Protein AF-A0A2V8H5F5-F1 (afdb_monomer_lite)

Radius of gyration: 16.52 Å; chains: 1; bounding box: 40×26×50 Å

Sequence (116 aa):
RPRSVADLPIEKKARYLATLPTVSDTIAARALINYHLERQRPMMGAFLDSLGITHENGLISDEAVSKPDEGKLERAAAALVTKFPPDDVSLYFATLVSQDPDTWGALAELPQTSAR

pLDDT: mean 90.09, std 10.97, range [44.81, 97.75]

Structure (mmCIF, N/CA/C/O backbone):
data_AF-A0A2V8H5F5-F1
#
_entry.id   AF-A0A2V8H5F5-F1
#
loop_
_atom_site.group_PDB
_atom_site.id
_atom_site.type_symbol
_atom_site.label_atom_id
_atom_site.label_alt_id
_atom_site.label_comp_id
_atom_site.label_asym_id
_atom_site.label_entity_id
_atom_site.label_seq_id
_atom_site.pdbx_PDB_ins_code
_atom_site.Cartn_x
_atom_site.Cartn_y
_atom_site.Cartn_z
_atom_site.occupancy
_atom_site.B_iso_or_equiv
_atom_site.auth_seq_id
_atom_site.auth_comp_id
_atom_site.auth_asym_id
_atom_site.auth_atom_id
_atom_site.pdbx_PDB_model_num
ATOM 1 N N . ARG A 1 1 ? 25.109 2.195 -32.505 1.00 45.50 1 ARG A N 1
ATOM 2 C CA . ARG A 1 1 ? 23.804 2.883 -32.334 1.00 45.50 1 ARG A CA 1
ATOM 3 C C . ARG A 1 1 ? 23.281 2.562 -30.941 1.00 45.50 1 ARG A C 1
ATOM 5 O O . ARG A 1 1 ? 23.157 1.372 -30.662 1.00 45.50 1 ARG A O 1
ATOM 12 N N . PRO A 1 2 ? 23.016 3.551 -30.074 1.00 49.09 2 PRO A N 1
ATOM 13 C CA . PRO A 1 2 ? 22.295 3.281 -28.836 1.00 49.09 2 PRO A CA 1
ATOM 14 C C . PRO A 1 2 ? 20.893 2.785 -29.216 1.00 49.09 2 PRO A C 1
ATOM 16 O O . PRO A 1 2 ? 20.200 3.424 -30.005 1.00 49.09 2 PRO A O 1
ATOM 19 N N . ARG A 1 3 ? 20.522 1.587 -28.758 1.00 57.75 3 ARG A N 1
ATOM 20 C CA . ARG A 1 3 ? 19.163 1.060 -28.926 1.00 57.75 3 ARG A CA 1
ATOM 21 C C . ARG A 1 3 ? 18.303 1.758 -27.881 1.00 57.75 3 ARG A C 1
ATOM 23 O O . ARG A 1 3 ? 18.644 1.703 -26.702 1.00 57.75 3 ARG A O 1
ATOM 30 N N . SER A 1 4 ? 17.251 2.444 -28.317 1.00 75.00 4 SER A N 1
ATOM 31 C CA . SER A 1 4 ? 16.322 3.096 -27.400 1.00 75.00 4 SER A CA 1
ATOM 32 C C . SER A 1 4 ? 15.715 2.049 -26.469 1.00 75.00 4 SER A C 1
ATOM 34 O O . SER A 1 4 ? 15.296 0.980 -26.916 1.00 75.00 4 SER A O 1
ATOM 36 N N . VAL A 1 5 ? 15.646 2.354 -25.171 1.00 71.44 5 VAL A N 1
ATOM 37 C CA . VAL A 1 5 ? 14.947 1.515 -24.181 1.00 71.44 5 VAL A CA 1
ATOM 38 C C . VAL A 1 5 ? 13.475 1.324 -24.580 1.00 71.44 5 VAL A C 1
ATOM 40 O O . VAL A 1 5 ? 12.881 0.293 -24.265 1.00 71.44 5 VAL A O 1
ATOM 43 N N . ALA A 1 6 ? 12.906 2.265 -25.345 1.00 77.56 6 ALA A N 1
ATOM 44 C CA . ALA A 1 6 ? 11.539 2.204 -25.855 1.00 77.56 6 ALA A CA 1
ATOM 45 C C . ALA A 1 6 ? 11.267 0.977 -26.745 1.00 77.56 6 ALA A C 1
ATOM 47 O O . ALA A 1 6 ? 10.160 0.443 -26.698 1.00 77.56 6 ALA A O 1
ATOM 48 N N . ASP A 1 7 ? 12.272 0.463 -27.457 1.00 86.62 7 ASP A N 1
ATOM 49 C CA . ASP A 1 7 ? 12.105 -0.643 -28.413 1.00 86.62 7 ASP A CA 1
ATOM 50 C C . ASP A 1 7 ? 12.385 -2.021 -27.791 1.00 86.62 7 ASP A C 1
ATOM 52 O O . ASP A 1 7 ? 12.332 -3.052 -28.464 1.00 86.62 7 ASP A O 1
ATOM 56 N N . LEU A 1 8 ? 12.732 -2.069 -26.500 1.00 87.25 8 LEU A N 1
ATOM 57 C CA . LEU A 1 8 ? 13.012 -3.330 -25.819 1.00 87.25 8 LEU A CA 1
ATOM 58 C C . LEU A 1 8 ? 11.716 -4.135 -25.561 1.00 87.25 8 LEU A C 1
ATOM 60 O O . LEU A 1 8 ? 10.689 -3.544 -25.209 1.00 87.25 8 LEU A O 1
ATOM 64 N N . PRO A 1 9 ? 11.765 -5.482 -25.651 1.00 93.56 9 PRO A N 1
ATOM 65 C CA . PRO A 1 9 ? 10.717 -6.361 -25.130 1.00 93.56 9 PRO A CA 1
ATOM 66 C C . PRO A 1 9 ? 10.385 -6.050 -23.668 1.00 93.56 9 PRO A C 1
ATOM 68 O O . PRO A 1 9 ? 11.265 -5.625 -22.908 1.00 93.56 9 PRO A O 1
ATOM 71 N N . ILE A 1 10 ? 9.136 -6.280 -23.263 1.00 90.44 10 ILE A N 1
ATOM 72 C CA . ILE A 1 10 ? 8.638 -5.898 -21.935 1.00 90.44 10 ILE A CA 1
ATOM 73 C C . ILE A 1 10 ? 9.431 -6.561 -20.803 1.00 90.44 10 ILE A C 1
ATOM 75 O O . ILE A 1 10 ? 9.766 -5.901 -19.825 1.00 90.44 10 ILE A O 1
ATOM 79 N N . GLU A 1 11 ? 9.865 -7.807 -20.977 1.00 92.06 11 GLU A N 1
ATOM 80 C CA . GLU A 1 11 ? 10.672 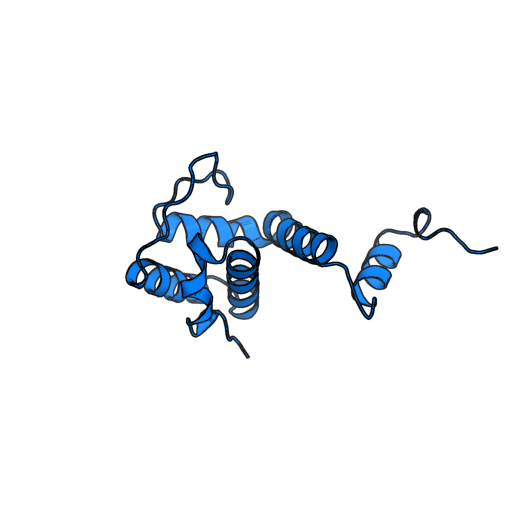-8.541 -20.000 1.00 92.06 11 GLU A CA 1
ATOM 81 C C . GLU A 1 11 ? 12.049 -7.893 -19.816 1.00 92.06 11 GLU A C 1
ATOM 83 O O . GLU A 1 11 ? 12.585 -7.841 -18.708 1.00 92.06 11 GLU A O 1
ATOM 88 N N . LYS A 1 12 ? 12.630 -7.358 -20.899 1.00 91.06 12 LYS A N 1
ATOM 89 C CA . LYS A 1 12 ? 13.905 -6.633 -20.836 1.00 91.06 12 LYS A CA 1
ATOM 90 C C . LYS A 1 12 ? 13.737 -5.268 -20.180 1.00 91.06 12 LYS A C 1
ATOM 92 O O . LYS A 1 12 ? 14.607 -4.883 -19.406 1.00 91.06 12 LYS A O 1
ATOM 97 N N . LYS A 1 13 ? 12.632 -4.564 -20.447 1.00 91.12 13 LYS A N 1
ATOM 98 C CA . LYS A 1 13 ? 12.294 -3.300 -19.770 1.00 91.12 13 LYS A CA 1
ATOM 99 C C . LYS A 1 13 ? 12.089 -3.511 -18.270 1.00 91.12 13 LYS A C 1
ATOM 101 O O . LYS A 1 13 ? 12.673 -2.780 -17.479 1.00 91.12 13 LYS A O 1
ATOM 106 N N . ALA A 1 14 ? 11.331 -4.541 -17.890 1.00 90.75 14 ALA A N 1
ATOM 107 C CA . ALA A 1 14 ? 11.076 -4.895 -16.497 1.00 90.75 14 ALA A CA 1
ATOM 108 C C . ALA A 1 14 ? 12.373 -5.247 -15.759 1.00 90.75 14 ALA A C 1
ATOM 110 O O . ALA A 1 14 ? 12.647 -4.695 -14.697 1.00 90.75 14 ALA A O 1
ATOM 111 N N . ARG A 1 15 ? 13.221 -6.098 -16.356 1.00 91.25 15 ARG A N 1
ATOM 112 C CA . ARG A 1 15 ? 14.532 -6.422 -15.779 1.00 91.25 15 ARG A CA 1
ATOM 113 C C . ARG A 1 15 ? 15.415 -5.188 -15.647 1.00 91.25 15 ARG A C 1
ATOM 115 O O . ARG A 1 15 ? 16.052 -5.028 -14.618 1.00 91.25 15 ARG A O 1
ATOM 122 N N . TYR A 1 16 ? 15.442 -4.325 -16.663 1.00 90.19 16 TYR A N 1
ATOM 123 C CA . TYR A 1 16 ? 16.232 -3.099 -16.617 1.00 90.19 16 TYR A CA 1
ATOM 124 C C . TYR A 1 16 ? 15.800 -2.207 -15.450 1.00 90.19 16 TYR A C 1
ATOM 126 O O . TYR A 1 16 ? 16.647 -1.856 -14.634 1.00 90.19 16 TYR A O 1
ATOM 134 N N . LEU A 1 17 ? 14.493 -1.943 -15.319 1.00 88.88 17 LEU A N 1
ATOM 135 C CA . LEU A 1 17 ? 13.917 -1.184 -14.206 1.00 88.88 17 LEU A CA 1
ATOM 136 C C . LEU A 1 17 ? 14.287 -1.792 -12.844 1.00 88.88 17 LEU A C 1
ATOM 138 O O . LEU A 1 17 ? 14.739 -1.067 -11.966 1.00 88.88 17 LEU A O 1
ATOM 142 N N . ALA A 1 18 ? 14.161 -3.113 -12.692 1.00 90.75 18 ALA A N 1
ATOM 143 C CA . ALA A 1 18 ? 14.471 -3.820 -11.447 1.00 90.75 18 ALA A CA 1
ATOM 144 C C . ALA A 1 18 ? 15.963 -3.790 -11.062 1.00 90.75 18 ALA A C 1
ATOM 146 O O . ALA A 1 18 ? 16.303 -4.037 -9.911 1.00 90.75 18 ALA A O 1
ATOM 147 N N . THR A 1 19 ? 16.857 -3.512 -12.016 1.00 90.94 19 THR A N 1
ATOM 148 C CA . THR A 1 19 ? 18.312 -3.435 -11.788 1.00 90.94 19 THR A CA 1
ATOM 149 C C . THR A 1 19 ? 18.845 -2.009 -11.683 1.00 90.94 19 THR A C 1
ATOM 151 O O . THR A 1 19 ? 20.056 -1.826 -11.547 1.00 90.94 19 THR A O 1
ATOM 154 N N . LEU A 1 20 ? 17.984 -0.991 -11.788 1.00 90.38 20 LEU A N 1
ATOM 155 C CA . LEU A 1 20 ? 18.431 0.389 -11.638 1.00 90.38 20 LEU A CA 1
ATOM 156 C C . LEU A 1 20 ? 18.915 0.621 -10.197 1.00 90.38 20 LEU A C 1
ATOM 158 O O . LEU A 1 20 ? 18.192 0.291 -9.259 1.00 90.38 20 LEU A O 1
ATOM 162 N N . PRO A 1 21 ? 20.110 1.210 -10.002 1.00 89.56 21 PRO A N 1
ATOM 163 C CA . PRO A 1 21 ? 20.636 1.476 -8.663 1.00 89.56 21 PRO A CA 1
ATOM 164 C C . PRO A 1 21 ? 19.797 2.513 -7.910 1.00 89.56 21 PRO A C 1
ATOM 166 O O . PRO A 1 21 ? 19.773 2.516 -6.684 1.00 89.56 21 PRO A O 1
ATOM 169 N N . THR A 1 22 ? 19.112 3.392 -8.644 1.00 91.19 22 THR A N 1
ATOM 170 C CA . THR A 1 22 ? 18.161 4.363 -8.114 1.00 91.19 22 THR A CA 1
ATOM 171 C C . THR A 1 22 ? 16.967 4.477 -9.055 1.00 91.19 22 THR A C 1
ATOM 173 O O . THR A 1 22 ? 17.100 4.426 -10.280 1.00 91.19 22 THR A O 1
ATOM 176 N N . VAL A 1 23 ? 15.786 4.651 -8.475 1.00 90.88 23 VAL A N 1
ATOM 177 C CA . VAL A 1 23 ? 14.553 5.012 -9.178 1.00 90.88 23 VAL A CA 1
ATOM 178 C C . VAL A 1 23 ? 14.005 6.276 -8.533 1.00 90.88 23 VAL A C 1
ATOM 180 O O . VAL A 1 23 ? 14.257 6.519 -7.356 1.00 90.88 23 VAL A O 1
ATOM 183 N N . SER A 1 24 ? 13.287 7.105 -9.290 1.00 92.69 24 SER A N 1
ATOM 184 C CA . SER A 1 24 ? 12.601 8.240 -8.674 1.00 92.69 24 SER A CA 1
ATOM 185 C C . SER A 1 24 ? 11.425 7.755 -7.831 1.00 92.69 24 SER A C 1
ATOM 187 O O . SER A 1 24 ? 10.765 6.775 -8.189 1.00 92.69 24 SER A O 1
ATOM 189 N N . ASP A 1 25 ? 11.109 8.495 -6.772 1.00 89.81 25 ASP A N 1
ATOM 190 C CA . ASP A 1 25 ? 9.991 8.191 -5.874 1.00 89.81 25 ASP A CA 1
ATOM 191 C C . ASP A 1 25 ? 8.673 8.043 -6.640 1.00 89.81 25 ASP A C 1
ATOM 193 O O . ASP A 1 25 ? 7.895 7.129 -6.388 1.00 89.81 25 ASP A O 1
ATOM 197 N N . THR A 1 26 ? 8.451 8.869 -7.667 1.00 91.81 26 THR A N 1
ATOM 198 C CA . THR A 1 26 ? 7.265 8.769 -8.530 1.00 91.81 26 THR A CA 1
ATOM 199 C C . THR A 1 26 ? 7.172 7.425 -9.255 1.00 91.81 26 THR A C 1
ATOM 201 O O . THR A 1 26 ? 6.078 6.881 -9.408 1.00 91.81 26 THR A O 1
ATOM 204 N N . ILE A 1 27 ? 8.294 6.886 -9.739 1.00 91.81 27 ILE A N 1
ATOM 205 C CA . ILE A 1 27 ? 8.309 5.590 -10.426 1.00 91.81 27 ILE A CA 1
ATOM 206 C C . ILE A 1 27 ? 8.156 4.452 -9.419 1.00 91.81 27 ILE A C 1
ATOM 208 O O . ILE A 1 27 ? 7.384 3.532 -9.684 1.00 91.81 27 ILE A O 1
ATOM 212 N N . ALA A 1 28 ? 8.822 4.537 -8.265 1.00 91.75 28 ALA A N 1
ATOM 213 C CA . ALA A 1 28 ? 8.672 3.568 -7.184 1.00 91.75 28 ALA A CA 1
ATOM 214 C C . ALA A 1 28 ? 7.215 3.487 -6.700 1.00 91.75 28 ALA A C 1
ATOM 216 O O . ALA A 1 28 ? 6.620 2.411 -6.714 1.00 91.75 28 ALA A O 1
ATOM 217 N N . ALA A 1 29 ? 6.602 4.632 -6.385 1.00 91.94 29 ALA A N 1
ATOM 218 C CA . ALA A 1 29 ? 5.213 4.717 -5.947 1.00 91.94 29 ALA A CA 1
ATOM 219 C C . ALA A 1 29 ? 4.250 4.120 -6.982 1.00 91.94 29 ALA A C 1
ATOM 221 O O . ALA A 1 29 ? 3.397 3.305 -6.639 1.00 91.94 29 ALA A O 1
ATOM 222 N N . ARG A 1 30 ? 4.415 4.448 -8.272 1.00 93.00 30 ARG A N 1
ATOM 223 C CA . ARG A 1 30 ? 3.582 3.878 -9.347 1.00 93.00 30 ARG A CA 1
ATOM 224 C C . ARG A 1 30 ? 3.766 2.372 -9.502 1.00 93.00 30 ARG A C 1
ATOM 226 O O . ARG A 1 30 ? 2.788 1.673 -9.747 1.00 93.00 30 ARG A O 1
ATOM 233 N N . ALA A 1 31 ? 4.993 1.869 -9.378 1.00 93.38 31 ALA A N 1
ATOM 234 C CA . ALA A 1 31 ? 5.256 0.436 -9.443 1.00 93.38 31 ALA A CA 1
ATOM 235 C C . ALA A 1 31 ? 4.558 -0.308 -8.295 1.00 93.38 31 ALA A C 1
ATOM 237 O O . ALA A 1 31 ? 3.905 -1.320 -8.545 1.00 93.38 31 ALA A O 1
ATOM 238 N N . LEU A 1 32 ? 4.629 0.232 -7.073 1.00 94.69 32 LEU A N 1
ATOM 239 C CA . LEU A 1 32 ? 3.944 -0.319 -5.903 1.00 94.69 32 LEU A CA 1
ATOM 240 C C . LEU A 1 32 ? 2.422 -0.283 -6.069 1.00 94.69 32 LEU A C 1
ATOM 242 O O . LEU A 1 32 ? 1.776 -1.309 -5.875 1.00 94.69 32 LEU A O 1
ATOM 246 N N . ILE A 1 33 ? 1.842 0.846 -6.489 1.00 93.06 33 ILE A N 1
ATOM 247 C CA . ILE A 1 33 ? 0.393 0.957 -6.744 1.00 93.06 33 ILE A CA 1
ATOM 248 C C . ILE A 1 33 ? -0.047 -0.085 -7.772 1.00 93.06 33 ILE A C 1
ATOM 250 O O . ILE A 1 33 ? -0.957 -0.867 -7.510 1.00 93.06 33 ILE A O 1
ATOM 254 N N . ASN A 1 34 ? 0.629 -0.145 -8.922 1.00 93.94 34 ASN A N 1
ATOM 255 C CA . ASN A 1 34 ? 0.265 -1.071 -9.991 1.00 93.94 34 ASN A CA 1
ATOM 256 C C . ASN A 1 34 ? 0.402 -2.534 -9.555 1.00 93.94 34 ASN A C 1
ATOM 258 O O . ASN A 1 34 ? -0.461 -3.343 -9.880 1.00 93.94 34 ASN A O 1
ATOM 262 N N . TYR A 1 35 ? 1.449 -2.880 -8.798 1.00 95.12 35 TYR A N 1
ATOM 263 C CA . TYR A 1 35 ? 1.589 -4.223 -8.233 1.00 95.12 35 TYR A CA 1
ATOM 264 C C . TYR A 1 35 ? 0.369 -4.594 -7.385 1.00 95.12 35 TYR A C 1
ATOM 266 O O . TYR A 1 35 ? -0.218 -5.656 -7.598 1.00 95.12 35 TYR A O 1
ATOM 274 N N . HIS A 1 36 ? -0.059 -3.711 -6.481 1.00 96.31 36 HIS A N 1
ATOM 275 C CA . HIS A 1 36 ? -1.192 -4.001 -5.609 1.00 96.31 36 HIS A CA 1
ATOM 276 C C . HIS A 1 36 ? -2.515 -4.086 -6.378 1.00 96.31 36 HIS A C 1
ATOM 278 O O . HIS A 1 36 ? -3.282 -5.028 -6.179 1.00 96.31 36 HIS A O 1
ATOM 284 N N . LEU A 1 37 ? -2.750 -3.171 -7.321 1.00 93.81 37 LEU A N 1
ATOM 285 C CA . LEU A 1 37 ? -3.960 -3.170 -8.147 1.00 93.81 37 LEU A CA 1
ATOM 286 C C . LEU A 1 37 ? -4.060 -4.368 -9.095 1.00 93.81 37 LEU A C 1
ATOM 288 O O . LEU A 1 37 ? -5.167 -4.774 -9.434 1.00 93.81 37 LEU A O 1
ATOM 292 N N . GLU A 1 38 ? -2.944 -4.936 -9.539 1.00 94.50 38 GLU A N 1
ATOM 293 C CA . GLU A 1 38 ? -2.956 -6.086 -10.450 1.00 94.50 38 GLU A CA 1
ATOM 294 C C . GL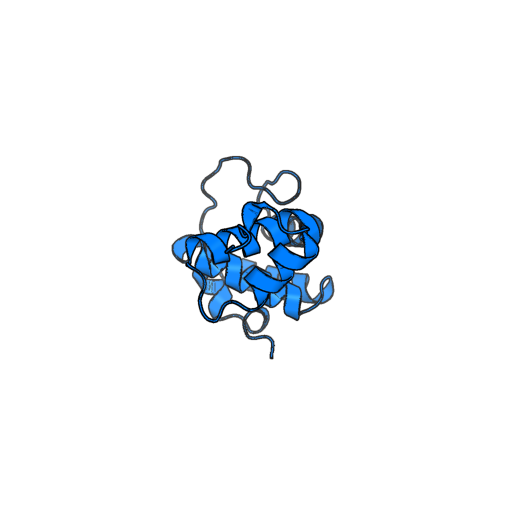U A 1 38 ? -2.908 -7.424 -9.706 1.00 94.50 38 GLU A C 1
ATOM 296 O O . GLU A 1 38 ? -3.473 -8.415 -10.167 1.00 94.50 38 GLU A O 1
ATOM 301 N N . ARG A 1 39 ? -2.212 -7.489 -8.563 1.00 95.19 39 ARG A N 1
ATOM 302 C CA . ARG A 1 39 ? -1.902 -8.762 -7.888 1.00 95.19 39 ARG A CA 1
ATOM 303 C C . ARG A 1 39 ? -2.527 -8.918 -6.513 1.00 95.19 39 ARG A C 1
ATOM 305 O O . ARG A 1 39 ? -2.722 -10.049 -6.088 1.00 95.19 39 ARG A O 1
ATOM 312 N N . GLN A 1 40 ? -2.845 -7.820 -5.834 1.00 96.81 40 GLN A N 1
ATOM 313 C CA . GLN A 1 40 ? -3.180 -7.830 -4.409 1.00 96.81 40 GLN A CA 1
ATOM 314 C C . GLN A 1 40 ? -4.558 -7.235 -4.089 1.00 96.81 40 GLN A C 1
ATOM 316 O O . GLN A 1 40 ? -4.862 -6.988 -2.923 1.00 96.81 40 GLN A O 1
ATOM 321 N N . ARG A 1 41 ? -5.443 -7.060 -5.083 1.00 96.06 41 ARG A N 1
ATOM 322 C CA . ARG A 1 41 ? -6.821 -6.576 -4.850 1.00 96.06 41 ARG A CA 1
ATOM 323 C C . ARG A 1 41 ? -7.586 -7.344 -3.769 1.00 96.06 41 ARG A C 1
ATOM 325 O O . ARG A 1 41 ? -8.232 -6.681 -2.959 1.00 96.06 41 ARG A O 1
ATOM 332 N N . PRO A 1 42 ? -7.510 -8.691 -3.684 1.00 97.06 42 PRO A N 1
ATOM 333 C CA . PRO A 1 42 ? -8.175 -9.416 -2.604 1.00 97.06 42 PRO A CA 1
ATOM 334 C C . PRO A 1 42 ? -7.667 -9.016 -1.213 1.00 97.06 42 PRO A C 1
ATOM 336 O O . PRO A 1 42 ? -8.463 -8.915 -0.283 1.00 97.06 42 PRO A O 1
ATOM 339 N N . MET A 1 43 ? -6.363 -8.751 -1.072 1.00 97.75 43 MET A N 1
ATOM 340 C CA . MET A 1 43 ? -5.768 -8.300 0.188 1.00 97.75 43 MET A CA 1
ATOM 341 C C . MET A 1 43 ? -6.203 -6.877 0.534 1.00 97.75 43 MET A C 1
ATOM 343 O O . MET A 1 43 ? -6.612 -6.625 1.665 1.00 97.75 43 MET A O 1
ATOM 347 N N . MET A 1 44 ? -6.179 -5.971 -0.448 1.00 97.50 44 MET A N 1
ATOM 348 C CA . MET A 1 44 ? -6.648 -4.594 -0.273 1.00 97.50 44 MET A CA 1
ATOM 349 C C . MET A 1 44 ? -8.111 -4.561 0.184 1.00 97.50 44 MET A C 1
ATOM 351 O O . MET A 1 44 ? -8.430 -3.905 1.168 1.00 97.50 44 MET A O 1
ATOM 355 N N . GLY A 1 45 ? -8.989 -5.314 -0.488 1.00 96.50 45 GLY A N 1
ATOM 356 C CA . GLY A 1 45 ? -10.398 -5.419 -0.107 1.00 96.50 45 GLY A CA 1
ATOM 357 C C . GLY A 1 45 ? -10.571 -5.989 1.298 1.00 96.50 45 GLY A C 1
ATOM 358 O O . GLY A 1 45 ? -11.187 -5.355 2.142 1.00 96.50 45 GLY A O 1
ATOM 359 N N . ALA A 1 46 ? -9.924 -7.118 1.607 1.00 97.75 46 ALA A N 1
ATOM 360 C CA . ALA A 1 46 ? -10.021 -7.732 2.932 1.00 97.75 46 ALA A CA 1
ATOM 361 C C . ALA A 1 46 ? -9.565 -6.802 4.072 1.00 97.75 46 ALA A C 1
ATOM 363 O O . ALA A 1 46 ? -10.122 -6.856 5.171 1.00 97.75 46 ALA A O 1
ATOM 364 N N . PHE A 1 47 ? -8.555 -5.964 3.827 1.00 97.56 47 PHE A N 1
ATOM 365 C CA . PHE A 1 47 ? -8.117 -4.956 4.786 1.00 97.56 47 PHE A CA 1
ATOM 366 C C . PHE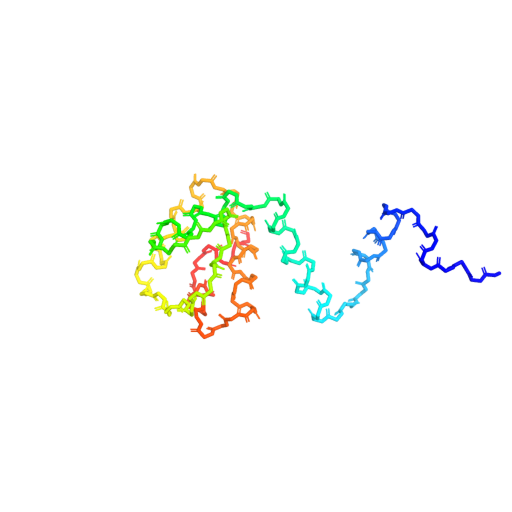 A 1 47 ? -9.173 -3.861 4.970 1.00 97.56 47 PHE A C 1
ATOM 368 O O . PHE A 1 47 ? -9.573 -3.584 6.100 1.00 97.56 47 PHE A O 1
ATOM 375 N N . LEU A 1 48 ? -9.679 -3.290 3.877 1.00 95.56 48 LEU A N 1
ATOM 376 C CA . LEU A 1 48 ? -10.701 -2.243 3.920 1.00 95.56 48 LEU A CA 1
ATOM 377 C C . LEU A 1 48 ? -12.018 -2.747 4.540 1.00 95.56 48 LEU A C 1
ATOM 379 O O . LEU A 1 48 ? -12.561 -2.081 5.423 1.00 95.56 48 LEU A O 1
ATOM 383 N N . ASP A 1 49 ? -12.457 -3.960 4.196 1.00 95.81 49 ASP A N 1
ATOM 384 C CA . ASP A 1 49 ? -13.590 -4.657 4.817 1.00 95.81 49 ASP A CA 1
ATOM 385 C C . ASP A 1 49 ? -13.417 -4.771 6.338 1.00 95.81 49 ASP A C 1
ATOM 387 O O . ASP A 1 49 ? -14.340 -4.499 7.107 1.00 95.81 49 ASP A O 1
ATOM 391 N N . SER A 1 50 ? -12.216 -5.141 6.801 1.00 95.69 50 SER A N 1
ATOM 392 C CA . SER A 1 50 ? -11.932 -5.287 8.237 1.00 95.69 50 SER A CA 1
ATOM 393 C C . SER A 1 50 ? -11.979 -3.962 9.005 1.00 95.69 50 SER A C 1
ATOM 395 O O . SER A 1 50 ? -12.266 -3.946 10.204 1.00 95.69 50 SER A O 1
ATOM 397 N N . LEU A 1 51 ? -11.742 -2.850 8.308 1.00 94.50 51 LEU A N 1
ATOM 398 C CA . LEU A 1 51 ? -11.861 -1.497 8.843 1.00 94.50 51 LEU A CA 1
ATOM 399 C C . LEU A 1 51 ? -13.281 -0.931 8.702 1.00 94.50 51 LEU A C 1
ATOM 401 O O . LEU A 1 51 ? -13.587 0.092 9.318 1.00 94.50 51 LEU A O 1
ATOM 405 N N . GLY A 1 52 ? -14.151 -1.603 7.941 1.00 92.06 52 GLY A N 1
ATOM 406 C CA . GLY A 1 52 ? -15.482 -1.117 7.590 1.00 92.06 52 GLY A CA 1
ATOM 407 C C . GLY A 1 52 ? -15.450 0.063 6.618 1.00 92.06 52 GLY A C 1
ATOM 408 O O . GLY A 1 52 ? -16.344 0.904 6.662 1.00 92.06 52 GLY A O 1
ATOM 409 N N . ILE A 1 53 ? -14.408 0.158 5.788 1.00 92.31 53 ILE A N 1
ATOM 410 C CA . ILE A 1 53 ? -14.263 1.204 4.773 1.00 92.31 53 ILE A CA 1
ATOM 411 C C . ILE A 1 53 ? -14.916 0.717 3.483 1.00 92.31 53 ILE A C 1
ATOM 413 O O . ILE A 1 53 ? -14.522 -0.310 2.933 1.00 92.31 53 ILE A O 1
ATOM 417 N N . THR A 1 54 ? -15.895 1.473 2.988 1.00 92.31 54 THR A N 1
ATOM 418 C CA . THR A 1 54 ? -16.537 1.200 1.700 1.00 92.31 54 THR A CA 1
ATOM 419 C C . THR A 1 54 ? -15.510 1.246 0.578 1.00 92.31 54 THR A C 1
ATOM 421 O O . THR A 1 54 ? -14.725 2.189 0.472 1.00 92.31 54 THR A O 1
ATOM 424 N N . HIS A 1 55 ? -15.526 0.229 -0.276 1.00 93.25 55 HIS A N 1
ATOM 425 C CA . HIS A 1 55 ? -14.620 0.147 -1.407 1.00 93.25 55 HIS A CA 1
ATOM 426 C C . HIS A 1 55 ? -15.247 -0.614 -2.575 1.00 93.25 55 HIS A C 1
ATOM 428 O O . HIS A 1 55 ? -16.087 -1.496 -2.403 1.00 93.25 55 HIS A O 1
ATOM 434 N N . GLU A 1 56 ? -14.737 -0.362 -3.772 1.00 92.75 56 GLU A N 1
ATOM 435 C CA . GLU A 1 56 ? -15.010 -1.133 -4.974 1.00 92.75 56 GLU A CA 1
ATOM 436 C C . GLU A 1 56 ? -13.743 -1.898 -5.370 1.00 92.75 56 GLU A C 1
ATOM 438 O O . GLU A 1 56 ? -12.758 -1.325 -5.832 1.00 92.75 56 GLU A O 1
ATOM 443 N N . ASN A 1 57 ? -13.735 -3.218 -5.157 1.00 88.06 57 ASN A N 1
ATOM 444 C CA . ASN A 1 57 ? -12.619 -4.088 -5.555 1.00 88.06 57 ASN A CA 1
ATOM 445 C C . ASN A 1 57 ? -11.230 -3.606 -5.052 1.00 88.06 57 ASN A C 1
ATOM 447 O O . ASN A 1 57 ? -10.256 -3.561 -5.814 1.00 88.06 57 ASN A O 1
ATOM 451 N N . GLY A 1 58 ? -11.160 -3.204 -3.777 1.00 88.38 58 GLY A N 1
ATOM 452 C CA . GLY A 1 58 ? -9.952 -2.682 -3.130 1.00 88.38 58 GLY A CA 1
ATOM 453 C C . GLY A 1 58 ? -9.657 -1.198 -3.387 1.00 88.38 58 GLY A C 1
ATOM 454 O O . GLY A 1 58 ? -8.613 -0.720 -2.955 1.00 88.38 58 GLY A O 1
ATOM 455 N N . LEU A 1 59 ? -10.536 -0.473 -4.087 1.00 89.31 59 LEU A N 1
ATOM 456 C CA . LEU A 1 59 ? -10.412 0.965 -4.345 1.00 89.31 59 LEU A CA 1
ATOM 457 C C . LEU A 1 59 ? -11.452 1.751 -3.551 1.00 89.31 59 LEU A C 1
ATOM 459 O O . LEU A 1 59 ? -12.629 1.408 -3.560 1.00 89.31 59 LEU A O 1
ATOM 463 N N . ILE A 1 60 ? -11.025 2.824 -2.896 1.00 89.19 60 ILE A N 1
ATOM 464 C CA . ILE A 1 60 ? -11.926 3.754 -2.211 1.00 89.19 60 ILE A CA 1
ATOM 465 C C . ILE A 1 60 ? -12.487 4.717 -3.259 1.00 89.19 60 ILE A C 1
ATOM 467 O O . ILE A 1 60 ? -11.734 5.222 -4.091 1.00 89.19 60 ILE A O 1
ATOM 471 N N . SER A 1 61 ? -13.804 4.909 -3.262 1.00 74.31 61 SER A N 1
ATOM 472 C CA . SER A 1 61 ? -14.523 5.513 -4.387 1.00 74.31 61 SER A CA 1
ATOM 473 C C . SER A 1 61 ? -14.425 7.036 -4.481 1.00 74.31 61 SER A C 1
ATOM 475 O O . SER A 1 61 ? -14.396 7.513 -5.605 1.00 74.31 61 SER A O 1
ATOM 477 N N . ASP A 1 62 ? -14.375 7.781 -3.367 1.00 58.69 62 ASP A N 1
ATOM 478 C CA . ASP A 1 62 ? -14.028 9.225 -3.352 1.00 58.69 62 ASP A CA 1
ATOM 479 C C . ASP A 1 62 ? -14.122 9.884 -1.955 1.00 58.69 62 ASP A C 1
ATOM 481 O O . ASP A 1 62 ? -13.889 11.087 -1.816 1.00 58.69 62 ASP A O 1
ATOM 485 N N . GLU A 1 63 ? -14.459 9.154 -0.884 1.00 61.41 63 GLU A N 1
ATOM 486 C CA . GLU A 1 63 ? -14.440 9.742 0.457 1.00 61.41 63 GLU A CA 1
ATOM 487 C C . GLU A 1 63 ? -13.012 9.852 1.008 1.00 61.41 63 GLU A C 1
ATOM 489 O O . GLU A 1 63 ? -12.248 8.884 1.005 1.00 61.41 63 GLU A O 1
ATOM 494 N N . ALA A 1 64 ? -12.672 11.023 1.561 1.00 64.50 64 ALA A N 1
ATOM 495 C CA . ALA A 1 64 ? -11.520 11.159 2.443 1.00 64.50 64 ALA A CA 1
ATOM 496 C C . ALA A 1 64 ? -11.667 10.136 3.578 1.00 64.50 64 ALA A C 1
ATOM 498 O O . ALA A 1 64 ? -12.537 10.275 4.443 1.00 64.50 64 ALA A O 1
ATOM 499 N N . VAL A 1 65 ? -10.845 9.086 3.548 1.00 78.69 65 VAL A N 1
ATOM 500 C CA . VAL A 1 65 ? -10.826 8.082 4.607 1.00 78.69 65 VAL A CA 1
ATOM 501 C C . VAL A 1 65 ? -10.391 8.787 5.876 1.00 78.69 65 VAL A C 1
ATOM 503 O O . VAL A 1 65 ? -9.279 9.297 5.974 1.00 78.69 65 VAL A O 1
ATOM 506 N N . SER A 1 66 ? -11.277 8.828 6.866 1.00 84.38 66 SER A N 1
ATOM 507 C CA . SER A 1 66 ? -10.891 9.289 8.191 1.00 84.38 66 SER A CA 1
ATOM 508 C C . SER A 1 66 ? -9.807 8.367 8.734 1.00 84.38 66 SER A C 1
ATOM 510 O O . SER A 1 66 ? -9.994 7.146 8.698 1.00 84.38 66 SER A O 1
ATOM 512 N N . LYS A 1 67 ? -8.739 8.947 9.292 1.00 90.12 67 LYS A N 1
ATOM 513 C CA . LYS A 1 67 ? -7.707 8.211 10.029 1.00 90.12 67 LYS A CA 1
ATOM 514 C C . LYS A 1 67 ? -8.365 7.164 10.945 1.00 90.12 67 LYS A C 1
ATOM 516 O O . LYS A 1 67 ? -9.113 7.555 11.850 1.00 90.12 67 LYS A O 1
ATOM 521 N N . PRO A 1 68 ? -8.148 5.858 10.711 1.00 90.88 68 PRO A N 1
ATOM 522 C CA . PRO A 1 68 ? -8.797 4.834 11.514 1.00 90.88 68 PRO A CA 1
ATOM 523 C C . PRO A 1 68 ? -8.264 4.821 12.951 1.00 90.88 68 PRO A C 1
ATOM 525 O O . PRO A 1 68 ? -7.128 5.208 13.218 1.00 90.88 68 PRO A O 1
ATOM 528 N N . ASP A 1 69 ? -9.092 4.337 13.877 1.00 93.62 69 ASP A N 1
ATOM 529 C CA . ASP A 1 69 ? -8.682 4.069 15.258 1.00 93.62 69 ASP A CA 1
ATOM 530 C C . ASP A 1 69 ? -7.510 3.074 15.298 1.00 93.62 69 ASP A C 1
ATOM 532 O O . ASP A 1 69 ? -7.537 2.048 14.613 1.00 93.62 69 ASP A O 1
ATOM 536 N N . GLU A 1 70 ? -6.503 3.349 16.126 1.00 93.81 70 GLU A N 1
ATOM 537 C CA . GLU A 1 70 ? -5.277 2.543 16.198 1.00 93.81 70 GLU A CA 1
ATOM 538 C C . GLU A 1 70 ? -5.567 1.094 16.609 1.00 93.81 70 GLU A C 1
ATOM 540 O O . GLU A 1 70 ? -5.045 0.159 16.004 1.00 93.81 70 GLU A O 1
ATOM 545 N N . GLY A 1 71 ? -6.489 0.882 17.555 1.00 95.12 71 GLY A N 1
ATOM 546 C CA . GLY A 1 71 ? -6.893 -0.462 17.964 1.00 95.12 71 GLY A CA 1
ATOM 547 C C . GLY A 1 71 ? -7.634 -1.221 16.858 1.00 95.12 71 GLY A C 1
ATOM 548 O O . GLY A 1 71 ? -7.532 -2.447 16.764 1.00 95.12 71 GLY A O 1
ATOM 549 N N . LYS A 1 72 ? -8.393 -0.526 15.999 1.00 94.75 72 LYS A N 1
ATOM 550 C CA . LYS A 1 72 ? -8.968 -1.129 14.785 1.00 94.75 72 LYS A CA 1
ATOM 551 C C . LYS A 1 72 ? -7.885 -1.489 13.769 1.00 94.75 72 LYS A C 1
ATOM 553 O O . LYS A 1 72 ? -7.955 -2.594 13.234 1.00 94.75 72 LYS A O 1
ATOM 558 N N . LEU A 1 73 ? -6.900 -0.616 13.538 1.00 95.88 73 LEU A N 1
ATOM 559 C CA . LEU A 1 73 ? -5.770 -0.897 12.641 1.00 95.88 73 LEU A CA 1
ATOM 560 C C . LEU A 1 73 ? -4.979 -2.121 13.096 1.00 95.88 73 LEU A C 1
ATOM 562 O O . LEU A 1 73 ? -4.717 -3.002 12.284 1.00 95.88 73 LEU A O 1
ATOM 566 N N . GLU A 1 74 ? -4.664 -2.221 14.387 1.00 96.44 74 GLU A N 1
ATOM 567 C CA . GLU A 1 74 ? -3.931 -3.359 14.944 1.00 96.44 74 GLU A CA 1
ATOM 568 C C . GLU A 1 74 ? -4.683 -4.680 14.719 1.00 96.44 74 GLU A C 1
ATOM 570 O O . GLU A 1 74 ? -4.118 -5.656 14.220 1.00 96.44 74 GLU A O 1
ATOM 575 N N . ARG A 1 75 ? -5.991 -4.709 15.015 1.00 97.06 75 ARG A N 1
ATOM 576 C CA . ARG A 1 75 ? -6.823 -5.903 14.792 1.00 97.06 75 ARG A CA 1
ATOM 577 C C . ARG A 1 75 ? -6.944 -6.258 13.312 1.00 97.06 75 ARG A C 1
ATOM 579 O O . ARG A 1 75 ? -6.880 -7.439 12.971 1.00 97.06 75 ARG A O 1
ATOM 586 N N . ALA A 1 76 ? -7.109 -5.261 12.444 1.00 97.31 76 ALA A N 1
ATOM 587 C CA . ALA A 1 76 ? -7.154 -5.443 10.996 1.00 97.31 76 ALA A CA 1
ATOM 588 C C . ALA A 1 76 ? -5.838 -6.033 10.469 1.00 97.31 76 ALA A C 1
ATOM 590 O O . ALA A 1 76 ? -5.852 -7.031 9.748 1.00 97.31 76 ALA A O 1
ATOM 591 N N . ALA A 1 77 ? -4.701 -5.481 10.896 1.00 96.88 77 ALA A N 1
ATOM 592 C CA . ALA A 1 77 ? -3.373 -5.958 10.533 1.00 96.88 77 ALA A CA 1
ATOM 593 C C . ALA A 1 77 ? -3.126 -7.398 10.997 1.00 96.88 77 ALA A C 1
ATOM 595 O O . ALA A 1 77 ? -2.706 -8.242 10.202 1.00 96.88 77 ALA A O 1
ATOM 596 N N . ALA A 1 78 ? -3.450 -7.706 12.255 1.00 96.19 78 ALA A N 1
ATOM 597 C CA . ALA A 1 78 ? -3.338 -9.055 12.800 1.00 96.19 78 ALA A CA 1
ATOM 598 C C . ALA A 1 78 ? -4.233 -10.058 12.057 1.00 96.19 78 ALA A C 1
ATOM 600 O O . ALA A 1 78 ? -3.809 -11.180 11.796 1.00 96.19 78 ALA A O 1
ATOM 601 N N . ALA A 1 79 ? -5.446 -9.662 11.665 1.00 96.19 79 ALA A N 1
ATOM 602 C CA . ALA A 1 79 ? -6.323 -10.514 10.870 1.00 96.19 79 ALA A CA 1
ATOM 603 C C . ALA A 1 79 ? -5.777 -10.738 9.450 1.00 96.19 79 ALA A C 1
ATOM 605 O O . ALA A 1 79 ? -5.885 -11.846 8.921 1.00 96.19 79 ALA A O 1
ATOM 606 N N . LEU A 1 80 ? -5.177 -9.717 8.832 1.00 97.44 80 LEU A N 1
ATOM 607 C CA . LEU A 1 80 ? -4.721 -9.775 7.445 1.00 97.44 80 LEU A CA 1
ATOM 608 C C . LEU A 1 80 ? -3.578 -10.782 7.253 1.00 97.44 80 LEU A C 1
ATOM 610 O O . LEU A 1 80 ? -3.638 -11.601 6.337 1.00 97.44 80 LEU A O 1
ATOM 614 N N . VAL A 1 81 ? -2.604 -10.811 8.168 1.00 96.12 81 VAL A N 1
ATOM 615 C CA . VAL A 1 81 ? -1.473 -11.763 8.112 1.00 96.12 81 VAL A CA 1
ATOM 616 C C . VAL A 1 81 ? -1.875 -13.227 8.306 1.00 96.12 81 VAL A C 1
ATOM 618 O O . VAL A 1 81 ? -1.104 -14.122 7.979 1.00 96.12 81 VAL A O 1
ATOM 621 N N . THR A 1 82 ? -3.085 -13.508 8.800 1.00 96.56 82 THR A N 1
ATOM 622 C CA . THR A 1 82 ? -3.603 -14.890 8.850 1.00 96.56 82 THR A CA 1
ATOM 623 C C . THR A 1 82 ? -4.140 -15.376 7.502 1.00 96.56 82 THR A C 1
ATOM 625 O O . THR A 1 82 ? -4.346 -16.574 7.321 1.00 96.56 82 THR A O 1
ATOM 628 N N . LYS A 1 83 ? -4.387 -14.455 6.559 1.00 97.19 83 LYS A N 1
ATOM 629 C CA . LYS A 1 83 ? -5.024 -14.724 5.260 1.00 97.19 83 LYS A CA 1
ATOM 630 C C . LYS A 1 83 ? -4.075 -14.560 4.074 1.00 97.19 83 LYS A C 1
ATOM 632 O O . LYS A 1 83 ? -4.327 -15.147 3.025 1.00 97.19 83 LYS A O 1
ATOM 637 N N . PHE A 1 84 ? -3.016 -13.770 4.232 1.00 97.31 84 PHE A N 1
ATOM 638 C CA . PHE A 1 84 ? -2.085 -13.409 3.164 1.00 97.31 84 PHE A CA 1
ATOM 639 C C . PHE A 1 84 ? -0.630 -13.603 3.611 1.00 97.31 84 PHE A C 1
ATOM 641 O O . PHE A 1 84 ? -0.361 -13.564 4.815 1.00 97.31 84 PHE A O 1
ATOM 648 N N . PRO A 1 85 ? 0.315 -13.811 2.672 1.00 96.62 85 PRO A N 1
ATOM 649 C CA . PRO A 1 85 ? 1.733 -13.919 3.000 1.00 96.62 85 PRO A CA 1
ATOM 650 C C . PRO A 1 85 ? 2.229 -12.696 3.796 1.00 96.62 85 PRO A C 1
ATOM 652 O O . PRO A 1 85 ? 1.949 -11.568 3.386 1.00 96.62 85 PRO A O 1
ATOM 655 N N . PRO A 1 86 ? 2.985 -12.880 4.897 1.00 95.25 86 PRO A N 1
ATOM 656 C CA . PRO A 1 86 ? 3.457 -11.768 5.727 1.00 95.25 86 PRO A CA 1
ATOM 657 C C . PRO A 1 86 ? 4.252 -10.706 4.959 1.00 95.25 86 PRO A C 1
ATOM 659 O O . PRO A 1 86 ? 4.067 -9.517 5.203 1.00 95.25 86 PRO A O 1
ATOM 662 N N . ASP A 1 87 ? 5.073 -11.120 3.992 1.00 95.50 87 ASP A N 1
ATO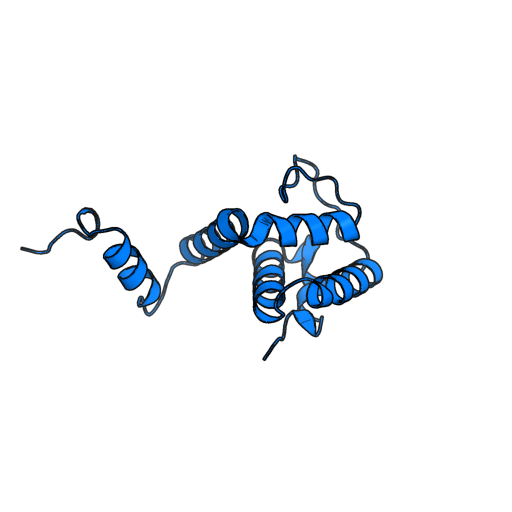M 663 C CA . ASP A 1 87 ? 5.876 -10.203 3.173 1.00 95.50 87 ASP A CA 1
ATOM 664 C C . ASP A 1 87 ? 5.006 -9.313 2.273 1.00 95.50 87 ASP A C 1
ATOM 666 O O . ASP A 1 87 ? 5.283 -8.122 2.124 1.00 95.50 87 ASP A O 1
ATOM 670 N N . ASP A 1 88 ? 3.923 -9.864 1.711 1.00 96.62 88 ASP A N 1
ATOM 671 C CA . ASP A 1 88 ? 2.965 -9.091 0.912 1.00 96.62 88 ASP A CA 1
ATOM 672 C C . ASP A 1 88 ? 2.214 -8.083 1.795 1.00 96.62 88 ASP A C 1
ATOM 674 O O . ASP A 1 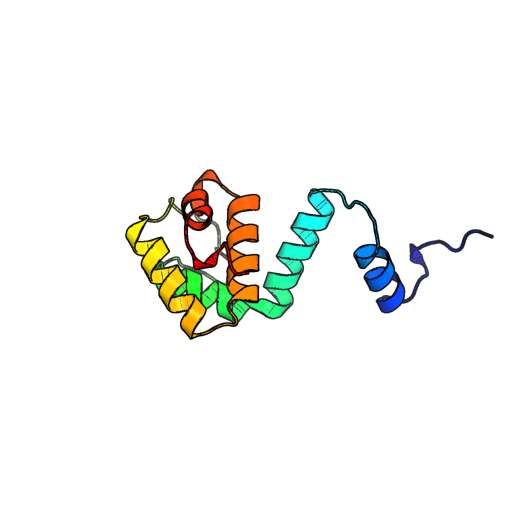88 ? 2.035 -6.929 1.402 1.00 96.62 88 ASP A O 1
ATOM 678 N N . VAL A 1 89 ? 1.821 -8.488 3.009 1.00 97.44 89 VAL A N 1
ATOM 679 C CA . VAL A 1 89 ? 1.160 -7.599 3.980 1.00 97.44 89 VAL A CA 1
ATOM 680 C C . VAL A 1 89 ? 2.088 -6.461 4.409 1.00 97.44 89 VAL A C 1
ATOM 682 O O . VAL A 1 89 ? 1.679 -5.300 4.409 1.00 97.44 89 VAL A O 1
ATOM 685 N N . SER A 1 90 ? 3.343 -6.782 4.718 1.00 97.06 90 SER A N 1
ATOM 686 C CA . SER A 1 90 ? 4.371 -5.804 5.078 1.00 97.06 90 SER A CA 1
ATOM 687 C C . SER A 1 90 ? 4.588 -4.780 3.961 1.00 97.06 90 SER A C 1
ATOM 689 O O . SER A 1 90 ? 4.523 -3.570 4.196 1.00 97.06 90 SER A O 1
ATOM 691 N N . LEU A 1 91 ? 4.743 -5.249 2.715 1.00 96.75 91 LEU A N 1
ATOM 692 C CA . LEU A 1 91 ? 4.895 -4.380 1.547 1.00 96.75 91 LEU A CA 1
ATOM 693 C C . LEU A 1 91 ? 3.674 -3.475 1.339 1.00 96.75 91 LEU A C 1
ATOM 695 O O . LEU A 1 91 ? 3.826 -2.296 1.001 1.00 96.75 91 LEU A O 1
ATOM 699 N N . TYR A 1 92 ? 2.469 -4.002 1.550 1.00 97.44 92 TYR A N 1
ATOM 700 C CA . TYR A 1 92 ? 1.236 -3.234 1.431 1.00 97.44 92 TYR A CA 1
ATOM 701 C C . TYR A 1 92 ? 1.138 -2.126 2.478 1.00 97.44 92 TYR A C 1
ATOM 703 O O . TYR A 1 92 ? 0.881 -0.974 2.126 1.00 97.44 92 TYR A O 1
ATOM 711 N N . PHE A 1 93 ? 1.418 -2.427 3.745 1.00 97.38 93 PHE A N 1
ATOM 712 C CA . PHE A 1 93 ? 1.391 -1.423 4.809 1.00 97.38 93 PHE A CA 1
ATOM 713 C C . PHE A 1 93 ? 2.472 -0.361 4.633 1.00 97.38 93 PHE A C 1
ATOM 715 O O . PHE A 1 93 ? 2.169 0.828 4.730 1.00 97.38 93 PHE A O 1
ATOM 722 N N . ALA A 1 94 ? 3.694 -0.755 4.266 1.00 95.94 94 ALA A N 1
ATOM 723 C CA . ALA A 1 94 ? 4.742 0.197 3.908 1.00 95.94 94 ALA A CA 1
ATOM 724 C C . ALA A 1 94 ? 4.311 1.104 2.739 1.00 95.94 94 ALA A C 1
ATOM 726 O O . ALA A 1 94 ? 4.568 2.309 2.755 1.00 95.94 94 ALA A O 1
ATOM 727 N N . THR A 1 95 ? 3.598 0.550 1.751 1.00 95.62 95 THR A N 1
ATOM 728 C CA . THR A 1 95 ? 3.057 1.320 0.623 1.00 95.62 95 THR A CA 1
ATOM 729 C C . THR A 1 95 ? 2.025 2.350 1.092 1.00 95.62 95 THR A C 1
ATOM 731 O O . THR A 1 95 ? 2.156 3.518 0.727 1.00 95.62 95 THR A O 1
ATOM 734 N N . LEU A 1 96 ? 1.054 1.966 1.931 1.00 95.25 96 LEU A N 1
ATOM 735 C CA . LEU A 1 96 ? 0.044 2.887 2.475 1.00 95.25 96 LEU A CA 1
ATOM 736 C C . LEU A 1 96 ? 0.677 4.027 3.281 1.00 95.25 96 LEU A C 1
ATOM 738 O O . LEU A 1 96 ? 0.377 5.193 3.031 1.00 95.25 96 LEU A O 1
ATOM 742 N N . VAL A 1 97 ? 1.605 3.699 4.188 1.00 95.31 97 VAL A N 1
ATOM 743 C CA . VAL A 1 97 ? 2.339 4.688 4.995 1.00 95.31 97 VAL A CA 1
ATOM 744 C C . VAL A 1 97 ? 3.128 5.651 4.109 1.00 95.31 97 VAL A C 1
ATOM 746 O O . VAL A 1 97 ? 3.140 6.848 4.370 1.00 95.31 97 VAL A O 1
ATOM 749 N N . SER A 1 98 ? 3.773 5.157 3.047 1.00 93.62 98 SER A N 1
ATOM 750 C CA . SER A 1 98 ? 4.552 6.019 2.148 1.00 93.62 98 SER A CA 1
ATOM 751 C C . SER A 1 98 ? 3.693 6.996 1.338 1.00 93.62 98 SER A C 1
ATOM 753 O O . SER A 1 98 ? 4.183 8.048 0.933 1.00 93.62 98 SER A O 1
ATOM 755 N N . GLN A 1 99 ? 2.433 6.643 1.072 1.00 91.50 99 GLN A N 1
ATOM 756 C CA . GLN A 1 99 ? 1.523 7.439 0.248 1.00 91.50 99 GLN A CA 1
ATOM 757 C C . GLN A 1 99 ? 0.762 8.479 1.057 1.00 91.50 99 GLN A C 1
ATOM 759 O O . GLN A 1 99 ? 0.584 9.600 0.589 1.00 91.50 99 GLN A O 1
ATOM 764 N N . ASP A 1 100 ? 0.307 8.092 2.244 1.00 92.69 100 ASP A N 1
ATOM 765 C CA . ASP A 1 100 ? -0.478 8.939 3.130 1.00 92.69 100 ASP A CA 1
ATOM 766 C C . ASP A 1 100 ? -0.155 8.588 4.596 1.00 92.69 100 ASP A C 1
ATOM 768 O O . ASP A 1 100 ? -0.865 7.803 5.240 1.00 92.69 100 ASP A O 1
ATOM 772 N N . PRO A 1 101 ? 0.955 9.130 5.132 1.00 93.50 101 PRO A N 1
ATOM 773 C CA . PRO A 1 101 ? 1.366 8.878 6.510 1.00 93.50 101 PRO A CA 1
ATOM 774 C C . PRO A 1 101 ? 0.409 9.501 7.534 1.00 93.50 101 PRO A C 1
ATOM 776 O O . PRO A 1 101 ? 0.352 9.024 8.668 1.00 93.50 101 PRO A O 1
ATOM 779 N N . ASP A 1 102 ? -0.366 10.520 7.157 1.00 93.12 102 ASP A N 1
ATOM 780 C CA . ASP A 1 102 ? -1.332 11.154 8.056 1.00 93.12 102 ASP A CA 1
ATOM 781 C C . ASP A 1 102 ? -2.488 10.192 8.370 1.00 93.12 102 ASP A C 1
ATOM 783 O O . ASP A 1 102 ? -2.881 10.043 9.534 1.00 93.12 102 ASP A O 1
ATOM 787 N N . THR A 1 103 ? -2.979 9.475 7.356 1.00 93.19 103 THR A N 1
ATOM 788 C CA . THR A 1 103 ? -4.042 8.470 7.512 1.00 93.19 103 THR A CA 1
ATOM 789 C C . THR A 1 103 ? -3.508 7.139 8.043 1.00 93.19 103 THR A C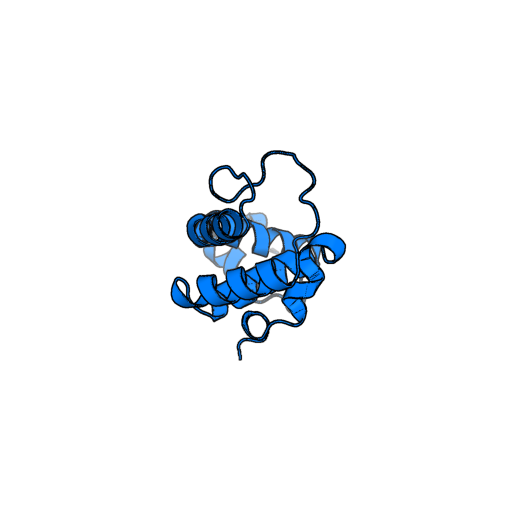 1
ATOM 791 O O . THR A 1 103 ? -4.130 6.535 8.920 1.00 93.19 103 THR A O 1
ATOM 794 N N . TRP A 1 104 ? -2.358 6.670 7.546 1.00 95.31 104 TRP A N 1
ATOM 795 C CA . TRP A 1 104 ? -1.903 5.287 7.752 1.00 95.31 104 TRP A CA 1
ATOM 796 C C . TRP A 1 104 ? -0.667 5.134 8.637 1.00 95.31 104 TRP A C 1
ATOM 798 O O . TRP A 1 104 ? -0.264 4.005 8.904 1.00 95.31 104 TRP A O 1
ATOM 808 N N . GLY A 1 105 ? -0.074 6.225 9.127 1.00 95.19 105 GLY A N 1
ATOM 809 C CA . GLY A 1 105 ? 1.222 6.213 9.816 1.00 95.19 105 GLY A CA 1
ATOM 810 C C . GLY A 1 105 ? 1.321 5.253 11.005 1.00 95.19 105 GLY A C 1
ATOM 811 O O . GLY A 1 105 ? 2.379 4.678 11.229 1.00 95.19 105 GLY A O 1
ATOM 812 N N . ALA A 1 106 ? 0.216 4.991 11.711 1.00 95.50 106 ALA A N 1
ATOM 813 C CA . ALA A 1 106 ? 0.186 4.032 12.820 1.00 95.50 106 ALA A CA 1
ATOM 814 C C . ALA A 1 106 ? 0.528 2.589 12.394 1.00 95.50 106 ALA A C 1
ATOM 816 O O . ALA A 1 106 ? 1.000 1.809 13.216 1.00 95.50 106 ALA A O 1
ATOM 817 N N . LEU A 1 107 ? 0.348 2.232 11.114 1.00 96.25 107 LEU A N 1
ATOM 818 C CA . LEU A 1 107 ? 0.764 0.930 10.588 1.00 96.25 107 LEU A CA 1
ATOM 819 C C . LEU A 1 107 ? 2.283 0.733 10.672 1.00 96.25 107 LEU A C 1
ATOM 821 O O . LEU A 1 107 ? 2.723 -0.405 10.803 1.00 96.25 107 LEU A O 1
ATOM 825 N N . ALA A 1 108 ? 3.089 1.799 10.618 1.00 94.88 108 ALA A N 1
ATOM 826 C CA . ALA A 1 108 ? 4.551 1.703 10.661 1.00 94.88 108 ALA A CA 1
ATOM 827 C C . ALA A 1 108 ? 5.073 1.085 11.968 1.00 94.88 108 ALA A C 1
ATOM 829 O O . ALA A 1 108 ? 6.095 0.403 11.962 1.00 94.88 108 ALA A O 1
ATOM 830 N N . GLU A 1 109 ? 4.335 1.276 13.062 1.00 94.44 109 GLU A N 1
ATOM 831 C CA . GLU A 1 109 ? 4.694 0.791 14.398 1.00 94.44 109 GLU A CA 1
ATOM 832 C C . GLU A 1 109 ? 4.223 -0.649 14.657 1.00 94.44 109 GLU A C 1
ATOM 834 O O . GLU A 1 109 ? 4.545 -1.247 15.685 1.00 94.44 109 GLU A O 1
ATOM 839 N N . LEU A 1 110 ? 3.449 -1.230 13.734 1.00 94.56 110 LEU A N 1
ATOM 840 C CA . LEU A 1 110 ? 2.907 -2.572 13.889 1.00 94.56 110 LEU A CA 1
ATOM 841 C C . LEU A 1 110 ? 3.939 -3.647 13.508 1.00 94.56 110 LEU A C 1
ATOM 843 O O . LEU A 1 110 ? 4.672 -3.496 12.523 1.00 94.56 110 LEU A O 1
ATOM 847 N N . PRO A 1 111 ? 3.958 -4.799 14.209 1.00 92.94 111 PRO A N 1
ATOM 848 C CA . PRO A 1 111 ? 4.905 -5.877 13.920 1.00 92.94 111 PRO A CA 1
ATOM 849 C C . PRO A 1 111 ? 4.755 -6.440 12.499 1.00 92.94 111 PRO A C 1
ATOM 851 O O . PRO A 1 111 ? 5.726 -6.922 11.922 1.00 92.94 111 PRO A O 1
ATOM 854 N N . GLN A 1 112 ? 3.562 -6.342 11.908 1.00 93.56 112 GLN A N 1
ATOM 855 C CA . GLN A 1 112 ? 3.267 -6.801 10.551 1.00 93.56 112 GLN A CA 1
ATOM 856 C C . GLN A 1 112 ? 3.974 -5.971 9.466 1.00 93.56 112 GLN A C 1
ATOM 858 O O . GLN A 1 112 ? 4.197 -6.485 8.376 1.00 93.56 112 GLN A O 1
ATOM 863 N N . THR A 1 113 ? 4.358 -4.724 9.756 1.00 88.44 113 THR A N 1
ATOM 864 C CA . THR A 1 113 ? 5.057 -3.834 8.806 1.00 88.44 113 THR A CA 1
ATOM 865 C C . THR A 1 113 ? 6.575 -4.023 8.837 1.00 88.44 113 THR A C 1
ATOM 867 O O . THR A 1 113 ? 7.281 -3.655 7.905 1.00 88.44 113 THR A O 1
ATOM 870 N N . SER A 1 114 ? 7.098 -4.631 9.903 1.00 75.88 114 SER A N 1
ATOM 871 C CA . SER A 1 114 ? 8.532 -4.877 10.086 1.00 75.88 114 SER A CA 1
ATOM 872 C C . SER A 1 114 ? 8.947 -6.306 9.727 1.00 75.88 114 SER A C 1
ATOM 874 O O . SER A 1 114 ? 10.004 -6.745 10.182 1.00 75.88 114 SER A O 1
ATOM 876 N N . ALA A 1 115 ? 8.132 -7.038 8.952 1.00 55.28 115 ALA A N 1
ATOM 877 C CA . ALA A 1 115 ? 8.413 -8.429 8.600 1.00 55.28 115 ALA A CA 1
ATOM 878 C C . ALA A 1 115 ? 9.849 -8.567 8.052 1.00 55.28 115 ALA A C 1
ATOM 880 O O . ALA A 1 115 ? 10.201 -7.995 7.018 1.00 55.28 115 ALA A O 1
ATOM 881 N N . ARG A 1 116 ? 10.676 -9.280 8.820 1.00 44.81 116 ARG A N 1
ATOM 882 C CA . ARG A 1 116 ? 12.012 -9.770 8.488 1.00 44.81 116 ARG A CA 1
ATOM 883 C C . ARG A 1 116 ? 12.008 -11.278 8.642 1.00 44.81 116 ARG A C 1
ATOM 885 O O . ARG A 1 116 ? 11.388 -11.748 9.624 1.00 44.81 116 ARG A O 1
#

Secondary structure (DSSP, 8-state):
-PPPGGGS-HHHHHHHHHT-S---HHHHHHHHHHHHHHH-HHHHHHHHHHHT---BTTB--S-------HHHHHHHHHHHTTTS-HHHHHHHHHHHHHH-HHHHGGGGGSGGGG--

Foldseek 3Di:
DPDDLVPDDPVVVVVVVVPDPDDDPVVVLVVLVVCCLVPPLVLLVLLCVLQVQDADSNHRDDDPDAQGDLVSNQVSLVVSVVPDPLVNSLSVLVSVCVVCVPRRVSSCVHPSVVDD